Protein AF-A0A2L1IQJ9-F1 (afdb_monomer)

Organism: Brassica carinata (NCBI:txid52824)

Radius of gyration: 34.79 Å; Cα contacts (8 Å, |Δi|>4): 4; chains: 1; bounding box: 75×42×82 Å

pLDDT: mean 78.23, std 16.17, range [41.47, 94.31]

Foldseek 3Di:
DVVPPDPDDDPVNPDDDVCNCVVVDDPVPDDDDDDDDDDDDPVNDPDDDDDDDDDDDDDPDDPDDDDDDDPPPPDDDPVVVVVVVVVVVVVVVVVVVVVVD

Solvent-accessible surface area (backbone atoms only — not comparable to full-atom values): 7303 Å² total; per-residue (Å²): 108,88,88,70,81,52,92,71,83,57,79,89,73,53,84,78,60,88,68,52,64,71,76,74,53,58,76,89,74,49,79,78,78,81,76,82,78,80,87,83,50,77,86,74,50,89,69,77,81,80,78,84,87,72,84,76,76,83,79,84,74,77,95,79,78,83,80,78,80,80,84,78,70,79,76,84,71,71,64,66,59,56,56,52,54,49,53,52,51,54,52,52,53,52,52,53,53,61,76,72,105

Mean predicted aligned error: 20.59 Å

Sequence (101 aa):
NRCLGSKETPPYMAPVQPGGLLQVVSHASLPPAEAPNPVFTDADVTEPPLPPVTAKAPTSTPPGTPSEPSTNAPAPSGQTRLTLSLLLSVFAMAIASLLLL

Secondary structure (DSSP, 8-state):
-TTS--SS--GGGSPPPTTHHHHHS-GGGSPPPPPPPP---GGG--SPPPPP-PPPPP----S---------PPP--THHHHHHHHHHHHHHHHHHHHHT-

Structure (mmCIF, N/CA/C/O backbone):
data_AF-A0A2L1IQJ9-F1
#
_entry.id   AF-A0A2L1IQJ9-F1
#
loop_
_atom_site.group_PDB
_atom_site.id
_atom_site.type_symbol
_atom_site.label_atom_id
_atom_site.label_alt_id
_atom_site.label_comp_id
_atom_site.label_asym_id
_atom_site.label_entity_id
_atom_site.label_seq_id
_atom_site.pdbx_PDB_ins_code
_atom_site.Cartn_x
_atom_site.Cartn_y
_atom_site.Cartn_z
_atom_site.occupancy
_atom_site.B_iso_or_equiv
_atom_site.auth_seq_id
_atom_site.auth_comp_id
_atom_site.auth_asym_id
_atom_site.auth_atom_id
_atom_site.pdbx_PDB_model_num
ATOM 1 N N . ASN A 1 1 ? -9.734 10.623 23.712 1.00 59.47 1 ASN A N 1
ATOM 2 C CA . ASN A 1 1 ? -10.583 11.398 22.779 1.00 59.47 1 ASN A CA 1
ATOM 3 C C . ASN A 1 1 ? -11.481 12.382 23.523 1.00 59.47 1 ASN A C 1
ATOM 5 O O . ASN A 1 1 ? -12.625 12.064 23.810 1.00 59.47 1 ASN A O 1
ATOM 9 N N . ARG A 1 2 ? -10.978 13.582 23.854 1.00 65.50 2 ARG A N 1
ATOM 10 C CA . ARG A 1 2 ? -11.744 14.592 24.620 1.00 65.50 2 ARG A CA 1
ATOM 11 C C . ARG A 1 2 ? -12.961 15.137 23.852 1.00 65.50 2 ARG A C 1
ATOM 13 O O . ARG A 1 2 ? -13.912 15.587 24.471 1.00 65.50 2 ARG A O 1
ATOM 20 N N . CYS A 1 3 ? -12.936 15.043 22.521 1.00 74.06 3 CYS A N 1
ATOM 21 C CA . CYS A 1 3 ? -13.974 15.558 21.626 1.00 74.06 3 CYS A CA 1
ATOM 22 C C . CYS A 1 3 ? -15.187 14.628 21.450 1.00 74.06 3 CYS A C 1
ATOM 24 O O . CYS A 1 3 ? -16.215 15.081 20.970 1.00 74.06 3 CYS A O 1
ATOM 26 N N . LEU A 1 4 ? -15.081 13.340 21.806 1.00 75.94 4 LEU A N 1
ATOM 27 C CA . LEU A 1 4 ? -16.146 12.352 21.567 1.00 75.94 4 LEU A CA 1
ATOM 28 C C . LEU A 1 4 ? -17.047 12.108 22.785 1.00 75.94 4 LEU A C 1
ATOM 30 O O . LEU A 1 4 ? -18.001 11.345 22.682 1.00 75.94 4 LEU A O 1
ATOM 34 N N . GLY A 1 5 ? -16.739 12.703 23.945 1.00 78.12 5 GLY A N 1
ATOM 35 C CA . GLY A 1 5 ? -17.530 12.578 25.182 1.00 78.12 5 GLY A CA 1
ATOM 36 C C . GLY A 1 5 ? -17.615 11.165 25.785 1.00 78.12 5 GLY A C 1
ATOM 37 O O . GLY A 1 5 ? -18.001 11.022 26.939 1.00 78.12 5 GLY A O 1
ATOM 38 N N . SER A 1 6 ? -17.224 10.129 25.041 1.00 77.56 6 SER A N 1
ATOM 39 C CA . SER A 1 6 ? -17.236 8.732 25.462 1.00 77.56 6 SER A CA 1
ATOM 40 C C . SER A 1 6 ? -15.875 8.292 25.983 1.00 77.56 6 SER A C 1
ATOM 42 O O . SER A 1 6 ? -14.824 8.640 25.440 1.00 77.56 6 SER A O 1
ATOM 44 N N . LYS A 1 7 ? -15.921 7.515 27.067 1.00 80.19 7 LYS A N 1
ATOM 45 C CA . LYS A 1 7 ? -14.750 6.913 27.712 1.00 80.19 7 LYS A CA 1
ATOM 46 C C . LYS A 1 7 ? -14.298 5.645 26.986 1.00 80.19 7 LYS A C 1
ATOM 48 O O . LYS A 1 7 ? -13.103 5.385 26.910 1.00 80.19 7 LYS A O 1
ATOM 53 N N . GLU A 1 8 ? -15.260 4.921 26.418 1.00 85.44 8 GLU A N 1
ATOM 54 C CA . GLU A 1 8 ? -15.031 3.718 25.626 1.00 85.44 8 GLU A CA 1
ATOM 55 C C . GLU A 1 8 ? -14.750 4.052 24.164 1.00 85.44 8 GLU A C 1
ATOM 57 O O . GLU A 1 8 ? -15.336 4.975 23.591 1.00 85.44 8 GLU A O 1
ATOM 62 N N . THR A 1 9 ? -13.852 3.277 23.559 1.00 84.56 9 THR A N 1
ATOM 63 C CA . THR A 1 9 ? -13.567 3.377 22.127 1.00 84.56 9 THR A CA 1
ATOM 64 C C . THR A 1 9 ? -14.571 2.499 21.385 1.00 84.56 9 THR A C 1
ATOM 66 O O . THR A 1 9 ? -14.559 1.284 21.577 1.00 84.56 9 THR A O 1
ATOM 69 N N . PRO A 1 10 ? -15.460 3.069 20.559 1.00 87.38 10 PRO A N 1
ATOM 70 C CA . PRO A 1 10 ? -16.431 2.266 19.839 1.00 87.38 10 PRO A CA 1
ATOM 71 C C . PRO A 1 10 ? -15.739 1.388 18.779 1.00 87.38 10 PRO A C 1
ATOM 73 O O . PRO A 1 10 ? -14.693 1.779 18.253 1.00 87.38 10 PRO A O 1
ATOM 76 N N . PRO A 1 11 ? -16.321 0.231 18.405 1.00 88.31 11 PRO A N 1
ATOM 77 C CA . PRO A 1 11 ? -15.666 -0.740 17.521 1.00 88.31 11 PRO A CA 1
ATOM 78 C C . PRO A 1 11 ? -15.217 -0.183 16.164 1.00 88.31 11 PRO A C 1
ATOM 80 O O . PRO A 1 11 ? -14.183 -0.588 15.648 1.00 88.31 11 PRO A O 1
ATOM 83 N N . TYR A 1 12 ? -15.945 0.786 15.601 1.00 87.19 12 TYR A N 1
ATOM 84 C CA . TYR A 1 12 ? -15.595 1.417 14.321 1.00 87.19 12 TYR A CA 1
ATOM 85 C C . TYR A 1 12 ? -14.338 2.304 14.386 1.00 87.19 12 TYR A C 1
ATOM 87 O O . TYR A 1 12 ? -13.836 2.724 13.347 1.00 87.19 12 TYR A O 1
ATOM 95 N N . MET A 1 13 ? -13.845 2.627 15.587 1.00 88.44 13 MET A N 1
ATOM 96 C CA . MET A 1 13 ? -12.594 3.367 15.791 1.00 88.44 13 MET A CA 1
ATOM 97 C C . MET A 1 13 ? -11.385 2.448 15.974 1.00 88.44 13 MET A C 1
ATOM 99 O O . MET A 1 13 ? -10.264 2.943 16.106 1.00 88.44 13 MET A O 1
ATOM 103 N N . ALA A 1 14 ? -11.589 1.129 16.004 1.00 89.69 14 ALA A N 1
ATOM 104 C CA . ALA A 1 14 ? -10.480 0.193 15.994 1.00 89.69 14 ALA A CA 1
ATOM 105 C C . ALA A 1 14 ? -9.710 0.319 14.663 1.00 89.69 14 ALA A C 1
ATOM 107 O O . ALA A 1 14 ? -10.334 0.471 13.609 1.00 89.69 14 ALA A O 1
ATOM 108 N N . PRO A 1 15 ? -8.366 0.249 14.677 1.00 89.44 15 PRO A N 1
ATOM 109 C CA . PRO A 1 15 ? -7.585 0.226 13.450 1.00 89.44 15 PRO A CA 1
ATOM 110 C C . PRO A 1 15 ? -8.014 -0.936 12.551 1.00 89.44 15 PRO A C 1
ATOM 112 O O . PRO A 1 15 ? -8.132 -2.078 12.999 1.00 89.44 15 PRO A O 1
ATOM 115 N N . VAL A 1 16 ? -8.208 -0.649 11.267 1.00 90.19 16 VAL A N 1
ATOM 116 C CA . VAL A 1 16 ? -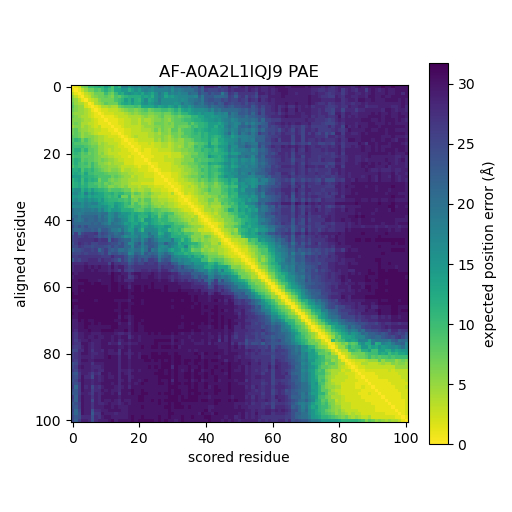8.392 -1.688 10.252 1.00 90.19 16 VAL A CA 1
ATOM 117 C C . VAL A 1 16 ? -7.073 -2.413 10.009 1.00 90.19 16 VAL A C 1
ATOM 119 O O . VAL A 1 16 ? -6.010 -1.794 9.958 1.00 90.19 16 VAL A O 1
ATOM 122 N N . GLN A 1 17 ? -7.147 -3.734 9.847 1.00 92.06 17 GLN A N 1
ATOM 123 C CA . GLN A 1 17 ? -5.979 -4.533 9.487 1.00 92.06 17 GLN A CA 1
ATOM 124 C C . GLN A 1 17 ? -5.463 -4.129 8.096 1.00 92.06 17 GLN A C 1
ATOM 126 O O . GLN A 1 17 ? -6.277 -3.842 7.206 1.00 92.06 17 GLN A O 1
ATOM 131 N N . PRO A 1 18 ? -4.136 -4.136 7.872 1.00 94.31 18 PRO A N 1
ATOM 132 C CA . PRO A 1 18 ? -3.570 -3.931 6.544 1.00 94.31 18 PRO A CA 1
ATOM 133 C C . PRO A 1 18 ? -4.218 -4.868 5.518 1.00 94.31 18 PRO A C 1
ATOM 135 O O . PRO A 1 18 ? -4.385 -6.059 5.767 1.00 94.31 18 PRO A O 1
ATOM 138 N N . GLY A 1 19 ? -4.629 -4.322 4.374 1.00 92.12 19 GLY A N 1
ATOM 139 C CA . GLY A 1 19 ? -5.285 -5.097 3.316 1.00 92.12 19 GLY A CA 1
ATOM 140 C C . GLY A 1 19 ? -6.722 -5.549 3.613 1.00 92.12 19 GLY A C 1
ATOM 141 O O . GLY A 1 19 ? -7.344 -6.131 2.732 1.00 92.12 19 GLY A O 1
ATOM 142 N N . GLY A 1 20 ? -7.300 -5.253 4.785 1.00 92.56 20 GLY A N 1
ATOM 143 C CA . GLY A 1 20 ? -8.673 -5.660 5.120 1.00 92.56 20 GLY A CA 1
ATOM 144 C C . GLY A 1 20 ? -9.727 -5.125 4.143 1.00 92.56 20 GLY A C 1
ATOM 145 O O . GLY A 1 20 ? -10.673 -5.829 3.804 1.00 92.56 20 GLY A O 1
ATOM 146 N N . LEU A 1 21 ? -9.523 -3.917 3.604 1.00 90.69 21 LEU A N 1
ATOM 147 C CA . LEU A 1 21 ? -10.400 -3.350 2.574 1.00 90.69 21 LEU A CA 1
ATOM 148 C C . LEU A 1 21 ? -10.381 -4.170 1.272 1.00 90.69 21 LEU A C 1
ATOM 150 O O . LEU A 1 21 ? -11.420 -4.324 0.636 1.00 90.69 21 LEU A O 1
ATOM 154 N N . LEU A 1 22 ? -9.227 -4.736 0.900 1.00 92.38 22 LEU A N 1
ATOM 155 C CA . LEU A 1 22 ? -9.086 -5.541 -0.318 1.00 92.38 22 LEU A CA 1
ATOM 156 C C . LEU A 1 22 ? -9.876 -6.855 -0.249 1.00 92.38 22 LEU A C 1
ATOM 158 O O . LEU A 1 22 ? -10.192 -7.423 -1.285 1.00 92.38 22 LEU A O 1
ATOM 162 N N . GLN A 1 23 ? -10.218 -7.325 0.954 1.00 91.25 23 GLN A N 1
ATOM 163 C CA . GLN A 1 23 ? -11.004 -8.547 1.150 1.00 91.25 23 GLN A CA 1
ATOM 164 C C . GLN A 1 23 ? -12.510 -8.330 0.948 1.00 91.25 23 GLN A C 1
ATOM 166 O O . GLN A 1 23 ? -13.233 -9.286 0.685 1.00 91.25 23 GLN A O 1
ATOM 171 N N . VAL A 1 24 ? -12.991 -7.091 1.107 1.00 93.00 24 VAL A N 1
ATOM 172 C CA . VAL A 1 24 ? -14.426 -6.753 1.062 1.00 93.00 24 VAL A CA 1
ATOM 173 C C . VAL A 1 24 ? -14.815 -5.921 -0.160 1.00 93.00 24 VAL A C 1
ATOM 175 O O . VAL A 1 24 ? -15.998 -5.810 -0.476 1.00 93.00 24 VAL A O 1
ATOM 178 N N . VAL A 1 25 ? -13.842 -5.321 -0.848 1.00 94.00 25 VAL A N 1
ATOM 179 C CA . VAL A 1 25 ? -14.077 -4.555 -2.074 1.00 94.00 25 VAL A CA 1
ATOM 180 C C 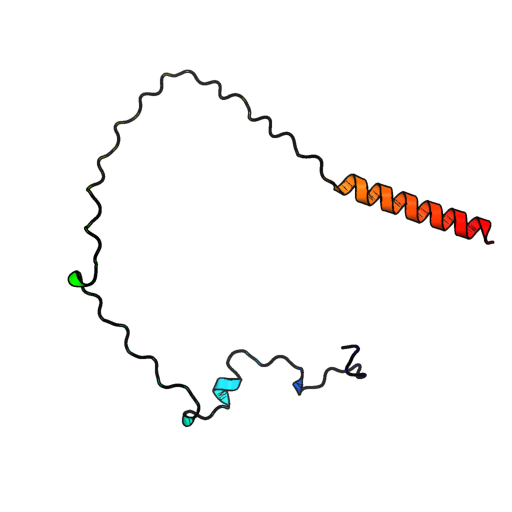. VAL A 1 25 ? -14.369 -5.489 -3.253 1.00 94.00 25 VAL A C 1
ATOM 182 O O . VAL A 1 25 ? -13.774 -6.554 -3.395 1.00 94.00 25 VAL A O 1
ATOM 185 N N . SER A 1 26 ? -15.287 -5.080 -4.131 1.00 94.12 26 SER A N 1
ATOM 186 C CA . SER A 1 26 ? -15.537 -5.789 -5.388 1.00 94.12 26 SER A CA 1
ATOM 187 C C . SER A 1 26 ? -14.311 -5.719 -6.299 1.00 94.12 26 SER A C 1
ATOM 189 O O . SER A 1 26 ? -13.725 -4.650 -6.470 1.00 94.12 26 SER A O 1
ATOM 191 N N . HIS A 1 27 ? -13.984 -6.825 -6.973 1.00 89.81 27 HIS A N 1
ATOM 192 C CA . HIS A 1 27 ? -12.942 -6.847 -8.006 1.00 89.81 27 HIS A CA 1
ATOM 193 C C . HIS A 1 27 ? -13.198 -5.831 -9.129 1.00 89.81 27 HIS A C 1
ATOM 195 O O . HIS A 1 27 ? -12.250 -5.296 -9.688 1.00 89.81 27 HIS A O 1
ATOM 201 N N . ALA A 1 28 ? -14.462 -5.517 -9.431 1.00 92.19 28 ALA A N 1
ATOM 202 C CA . ALA A 1 28 ? -14.812 -4.516 -10.442 1.00 92.19 28 ALA A CA 1
ATOM 203 C C . ALA A 1 28 ? -14.495 -3.072 -10.008 1.00 92.19 28 ALA A C 1
ATOM 205 O O . ALA A 1 28 ? -14.522 -2.161 -10.831 1.00 92.19 28 ALA A O 1
ATOM 206 N N . SER A 1 29 ? -14.232 -2.854 -8.719 1.00 93.38 29 SER A N 1
ATOM 207 C CA . SER A 1 29 ? -13.855 -1.557 -8.152 1.00 93.38 29 SER A CA 1
ATOM 208 C C . SER A 1 29 ? -12.347 -1.425 -7.930 1.00 93.38 29 SER A C 1
ATOM 210 O O . SER A 1 29 ? -11.893 -0.359 -7.515 1.00 93.38 29 SER A O 1
ATOM 212 N N . LEU A 1 30 ? -11.573 -2.488 -8.174 1.00 91.56 30 LEU A N 1
ATOM 213 C CA . LEU A 1 30 ? -10.117 -2.422 -8.144 1.00 91.56 30 LEU A CA 1
ATOM 214 C C . LEU A 1 30 ? -9.600 -1.684 -9.386 1.00 91.56 30 LEU A C 1
ATOM 216 O O . LEU A 1 30 ? -10.236 -1.734 -10.444 1.00 91.56 30 LEU A O 1
ATOM 220 N N . PRO A 1 31 ? -8.448 -0.999 -9.285 1.00 91.62 31 PRO A N 1
ATOM 221 C CA . PRO A 1 31 ? -7.789 -0.475 -10.468 1.00 91.62 31 PRO A CA 1
ATOM 222 C C . PRO A 1 31 ? -7.457 -1.620 -11.441 1.00 91.62 31 PRO A C 1
ATOM 224 O O . PRO A 1 31 ? -7.321 -2.774 -11.018 1.00 91.62 31 PRO A O 1
ATOM 227 N N . PRO A 1 32 ? -7.298 -1.318 -12.741 1.00 91.00 32 PRO A N 1
ATOM 228 C CA . PRO A 1 32 ? -6.774 -2.282 -13.697 1.00 91.00 32 PRO A CA 1
ATOM 229 C C . PRO A 1 32 ? -5.457 -2.892 -13.210 1.00 91.00 32 PRO A C 1
ATOM 231 O O . PRO A 1 32 ? -4.697 -2.251 -12.480 1.00 91.00 32 PRO A O 1
ATOM 234 N N . ALA A 1 33 ? -5.187 -4.124 -13.642 1.00 90.56 33 ALA A N 1
ATOM 235 C CA . ALA A 1 33 ? -3.909 -4.769 -13.379 1.00 90.56 33 ALA A CA 1
ATOM 236 C C . ALA A 1 33 ? -2.747 -3.888 -13.866 1.00 90.56 33 ALA A C 1
ATOM 238 O O . ALA A 1 33 ? -2.869 -3.175 -14.866 1.00 90.56 33 ALA A O 1
ATOM 239 N N . GLU A 1 34 ? -1.628 -3.953 -13.146 1.00 92.50 34 GLU A N 1
ATOM 240 C CA . GLU A 1 34 ? -0.411 -3.241 -13.520 1.00 92.50 34 GLU A CA 1
ATOM 241 C C . GLU A 1 34 ? 0.026 -3.640 -14.937 1.00 92.50 34 GLU A C 1
ATOM 243 O O . GLU A 1 34 ? -0.066 -4.806 -15.335 1.00 92.50 34 GLU A O 1
ATOM 248 N N . ALA A 1 35 ? 0.466 -2.652 -15.716 1.00 92.62 35 ALA A N 1
ATOM 249 C CA . ALA A 1 35 ? 0.999 -2.905 -17.044 1.00 92.62 35 ALA A CA 1
ATOM 250 C C . ALA A 1 35 ? 2.328 -3.680 -16.948 1.00 92.62 35 ALA A C 1
ATOM 252 O O . ALA A 1 35 ? 3.070 -3.496 -15.983 1.00 92.62 35 ALA A O 1
ATOM 253 N N . PRO A 1 36 ? 2.678 -4.508 -17.947 1.00 9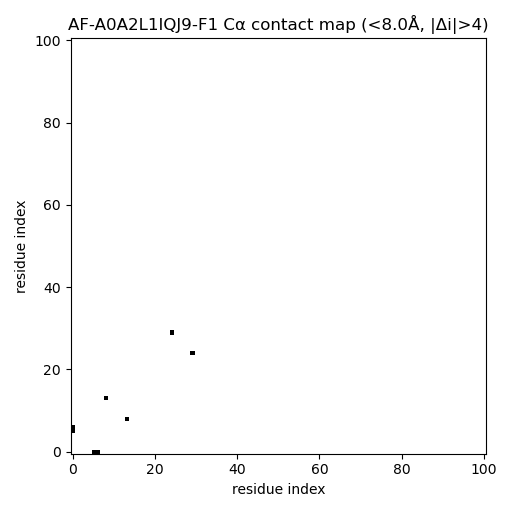2.12 36 PRO A N 1
ATOM 254 C CA . PRO A 1 36 ? 3.981 -5.158 -17.980 1.00 92.12 36 PRO A CA 1
ATOM 255 C C . PRO A 1 36 ? 5.120 -4.137 -17.940 1.00 92.12 36 PRO A C 1
ATOM 257 O O . PRO A 1 36 ? 5.074 -3.118 -18.635 1.00 92.12 36 PRO A O 1
ATOM 260 N N . ASN A 1 37 ? 6.162 -4.435 -17.166 1.00 91.81 37 ASN A N 1
ATOM 261 C CA . ASN A 1 37 ? 7.381 -3.638 -17.161 1.00 91.81 37 ASN A CA 1
ATOM 262 C C . ASN A 1 37 ? 7.976 -3.583 -18.583 1.00 91.81 37 ASN A C 1
ATOM 264 O O . ASN A 1 37 ? 8.005 -4.612 -19.268 1.00 91.81 37 ASN A O 1
ATOM 268 N N . PRO A 1 38 ? 8.461 -2.414 -19.038 1.00 87.69 38 PRO A N 1
ATOM 269 C CA . PRO A 1 38 ? 9.102 -2.304 -20.341 1.00 87.69 38 PRO A CA 1
ATOM 270 C C . PRO A 1 38 ? 10.360 -3.178 -20.400 1.00 87.69 38 PRO A C 1
ATOM 272 O O . PRO A 1 38 ? 11.084 -3.326 -19.414 1.00 87.69 38 PRO A O 1
ATOM 275 N N . VAL A 1 39 ? 10.622 -3.753 -21.574 1.00 90.50 39 VAL A N 1
ATOM 276 C CA . VAL A 1 39 ? 11.868 -4.477 -21.841 1.00 90.50 39 VAL A CA 1
ATOM 277 C C . VAL A 1 39 ? 12.946 -3.439 -22.126 1.00 90.50 39 VAL A C 1
ATOM 279 O O . VAL A 1 39 ? 12.895 -2.786 -23.162 1.00 90.50 39 VAL A O 1
ATOM 282 N N . PHE A 1 40 ? 13.898 -3.282 -21.209 1.00 85.19 40 PHE A N 1
ATOM 283 C CA . PHE A 1 40 ? 15.077 -2.450 -21.440 1.00 85.19 40 PHE A CA 1
ATOM 284 C C . PHE A 1 40 ? 16.109 -3.219 -22.265 1.00 85.19 40 PHE A C 1
ATOM 286 O O . PHE A 1 40 ? 16.428 -4.372 -21.965 1.00 85.19 40 PHE A O 1
ATOM 293 N N . THR A 1 41 ? 16.637 -2.568 -23.293 1.00 85.75 41 THR A N 1
ATOM 294 C CA . THR A 1 41 ? 17.735 -3.055 -24.131 1.00 85.75 41 THR A CA 1
ATOM 295 C C . THR A 1 41 ? 18.968 -2.172 -23.956 1.00 85.75 41 THR A C 1
ATOM 297 O O . THR A 1 41 ? 18.870 -1.057 -23.448 1.00 85.75 41 THR A O 1
ATOM 300 N N . ASP A 1 42 ? 20.135 -2.626 -24.422 1.00 78.88 42 ASP A N 1
ATOM 301 C CA . ASP A 1 42 ? 21.356 -1.804 -24.413 1.00 78.88 42 ASP A CA 1
ATOM 302 C C . ASP A 1 42 ? 21.189 -0.489 -25.201 1.00 78.88 42 ASP A C 1
ATOM 304 O O . ASP A 1 42 ? 21.875 0.489 -24.925 1.00 78.88 42 ASP A O 1
ATOM 308 N N . ALA A 1 43 ? 20.251 -0.437 -26.157 1.00 80.69 43 ALA A N 1
ATOM 309 C CA . ALA A 1 43 ? 19.926 0.777 -26.906 1.00 80.69 43 ALA A CA 1
ATOM 310 C C . ALA A 1 43 ? 19.125 1.808 -26.085 1.00 80.69 43 ALA A C 1
ATOM 312 O O . ALA A 1 43 ? 19.128 2.988 -26.434 1.00 80.69 43 ALA A O 1
ATOM 313 N N . ASP A 1 44 ? 18.469 1.384 -24.999 1.00 83.62 44 ASP A N 1
ATOM 314 C CA . ASP A 1 44 ? 17.744 2.259 -24.064 1.00 83.62 44 ASP A CA 1
ATOM 315 C C . ASP A 1 44 ? 18.671 2.846 -22.985 1.00 83.62 44 ASP A C 1
ATOM 317 O O . ASP A 1 44 ? 18.261 3.697 -22.191 1.00 83.62 44 ASP A O 1
ATOM 321 N N . VAL A 1 45 ? 19.932 2.407 -22.953 1.00 82.62 45 VAL A N 1
ATOM 322 C CA . VAL A 1 45 ? 20.965 2.937 -22.066 1.00 82.62 45 VAL A CA 1
ATOM 323 C C . VAL A 1 45 ? 21.691 4.069 -22.791 1.00 82.62 45 VAL A C 1
ATOM 325 O O . VAL A 1 45 ? 22.503 3.851 -23.684 1.00 82.62 45 VAL A O 1
ATOM 328 N N . THR A 1 46 ? 21.412 5.314 -22.399 1.00 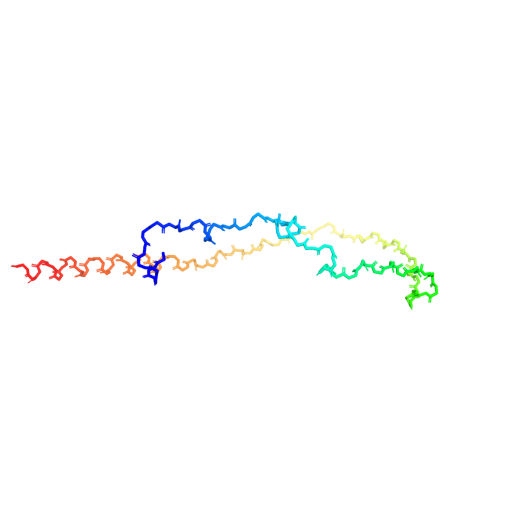81.62 46 THR A N 1
ATOM 329 C CA . THR A 1 46 ? 22.075 6.500 -22.975 1.00 81.62 46 THR A CA 1
ATOM 330 C C . THR A 1 46 ? 23.514 6.687 -22.494 1.00 81.62 46 THR A C 1
ATOM 332 O O . THR A 1 46 ? 24.235 7.537 -23.015 1.00 81.62 46 THR A O 1
ATOM 335 N N . GLU A 1 47 ? 23.928 5.946 -21.465 1.00 83.31 47 GLU A N 1
ATOM 336 C CA . GLU A 1 47 ? 25.235 6.098 -20.837 1.00 83.31 47 GLU A CA 1
ATOM 337 C C . GLU A 1 47 ? 26.274 5.158 -21.470 1.00 83.31 47 GLU A C 1
ATOM 339 O O . GLU A 1 47 ? 26.035 3.953 -21.581 1.00 83.31 47 GLU A O 1
ATOM 344 N N . PRO A 1 48 ? 27.449 5.672 -21.875 1.00 82.38 48 PRO A N 1
ATOM 345 C CA . PRO A 1 48 ? 28.546 4.820 -22.310 1.00 82.38 48 PRO A CA 1
ATOM 346 C C . PRO A 1 48 ? 29.088 3.988 -21.131 1.00 82.38 48 PRO A C 1
ATOM 348 O O . PRO A 1 48 ? 29.016 4.429 -19.980 1.00 82.38 48 PRO A O 1
ATOM 351 N N . PRO A 1 49 ? 29.686 2.809 -21.390 1.00 82.56 49 PRO A N 1
ATOM 352 C CA . PRO A 1 49 ? 30.284 1.994 -20.339 1.00 82.56 49 PRO A CA 1
ATOM 353 C C . PRO A 1 49 ? 31.382 2.765 -19.597 1.00 82.56 49 PRO A C 1
ATOM 355 O O . PRO A 1 49 ? 32.113 3.568 -20.186 1.00 82.56 49 PRO A O 1
ATOM 358 N N . LEU A 1 50 ? 31.519 2.492 -18.297 1.00 86.38 50 LEU A N 1
ATOM 359 C CA . LEU A 1 50 ? 32.551 3.112 -17.468 1.00 86.38 50 LEU A CA 1
ATOM 360 C C . LEU A 1 50 ? 33.955 2.816 -18.026 1.00 86.38 50 LEU A C 1
ATOM 362 O O . LEU A 1 50 ? 34.216 1.697 -18.482 1.00 86.38 50 LEU A O 1
ATOM 366 N N . PRO A 1 51 ? 34.885 3.788 -17.970 1.00 87.19 51 PRO A N 1
ATOM 367 C CA . PRO A 1 51 ? 36.250 3.566 -18.420 1.00 87.19 51 PRO A CA 1
ATOM 368 C C . PRO A 1 51 ? 36.937 2.479 -17.569 1.00 87.19 51 PRO A C 1
ATOM 370 O O . PRO A 1 51 ? 36.658 2.369 -16.371 1.00 87.19 51 PRO A O 1
ATOM 373 N N . PRO A 1 52 ? 37.870 1.695 -18.145 1.00 87.00 52 PRO A N 1
ATOM 374 C CA . PRO A 1 52 ? 38.617 0.682 -17.406 1.00 87.00 52 PRO A CA 1
ATOM 375 C C . PRO A 1 52 ? 39.330 1.261 -16.179 1.00 87.00 52 PRO A C 1
ATOM 377 O O . PRO A 1 52 ? 40.061 2.251 -16.268 1.00 87.00 52 PRO A O 1
ATOM 380 N N . VAL A 1 53 ? 39.160 0.611 -15.027 1.00 84.06 53 VAL A N 1
ATOM 381 C CA . VAL A 1 53 ? 39.848 1.010 -13.796 1.00 84.06 53 VAL A CA 1
ATOM 382 C C . VAL A 1 53 ? 41.321 0.623 -13.906 1.00 84.06 53 VAL A C 1
ATOM 384 O O . VAL A 1 53 ? 41.664 -0.555 -13.955 1.00 84.06 53 VAL A O 1
ATOM 387 N N . THR A 1 54 ? 42.207 1.619 -13.912 1.00 82.81 54 THR A N 1
ATOM 388 C CA . THR A 1 54 ? 43.653 1.389 -13.789 1.00 82.81 54 THR A CA 1
ATOM 389 C C . THR A 1 54 ? 44.036 1.478 -12.314 1.00 82.81 54 THR A C 1
ATOM 391 O O . THR A 1 54 ? 43.694 2.455 -11.645 1.00 82.81 54 THR A O 1
ATOM 394 N N . ALA A 1 55 ? 44.734 0.470 -11.785 1.00 80.44 55 ALA A N 1
ATOM 395 C CA . ALA A 1 55 ? 45.207 0.497 -10.403 1.00 80.44 55 ALA A CA 1
ATOM 396 C C . ALA A 1 55 ? 46.136 1.702 -10.183 1.00 80.44 55 ALA A C 1
ATOM 398 O O . ALA A 1 55 ? 47.114 1.894 -10.909 1.00 80.44 55 ALA A O 1
ATOM 399 N N . LYS A 1 56 ? 45.838 2.524 -9.171 1.00 74.50 56 LYS A N 1
ATOM 400 C CA . LYS A 1 56 ? 46.733 3.604 -8.751 1.00 74.50 56 LYS A CA 1
ATOM 401 C C . LYS A 1 56 ? 47.983 2.971 -8.140 1.00 74.50 56 LYS A C 1
ATOM 403 O O . LYS A 1 56 ? 47.868 2.133 -7.248 1.00 74.50 56 LYS A O 1
ATOM 408 N N . ALA A 1 57 ? 49.163 3.365 -8.619 1.00 73.69 57 ALA A N 1
ATOM 409 C CA . ALA A 1 57 ? 50.425 2.922 -8.035 1.00 73.69 57 ALA A CA 1
ATOM 410 C C . ALA A 1 57 ? 50.439 3.214 -6.520 1.00 73.69 57 ALA A C 1
ATOM 412 O O . ALA A 1 57 ? 49.937 4.269 -6.108 1.00 73.69 57 ALA A O 1
ATOM 413 N N . PRO A 1 58 ? 50.985 2.308 -5.688 1.00 67.00 58 PRO A N 1
ATOM 414 C CA . PRO A 1 58 ? 51.064 2.530 -4.252 1.00 67.00 58 PRO A C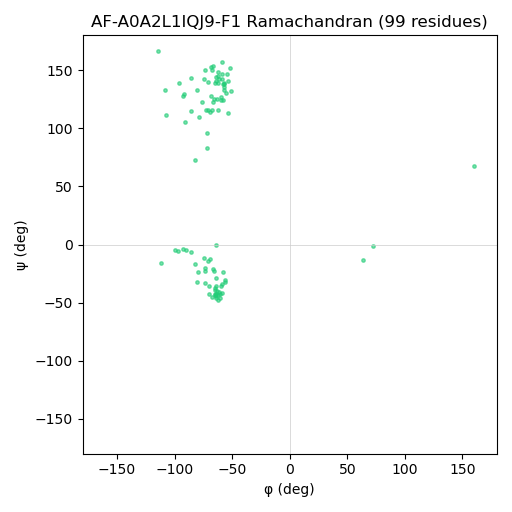A 1
ATOM 415 C C . PRO A 1 58 ? 51.842 3.819 -3.979 1.00 67.00 58 PRO A C 1
ATOM 417 O O . PRO A 1 58 ? 52.964 4.004 -4.449 1.00 67.00 58 PRO A O 1
ATOM 420 N N . THR A 1 59 ? 51.225 4.737 -3.238 1.00 61.62 59 THR A N 1
ATOM 421 C CA . THR A 1 59 ? 51.900 5.934 -2.742 1.00 61.62 59 THR A CA 1
ATOM 422 C C . THR A 1 59 ? 52.933 5.493 -1.711 1.00 61.62 59 THR A C 1
ATOM 424 O O . THR A 1 59 ? 52.577 4.946 -0.670 1.00 61.62 59 THR A O 1
ATOM 427 N N . SER A 1 60 ? 54.218 5.709 -1.994 1.00 55.41 60 SER A N 1
ATOM 428 C CA . SER A 1 60 ? 55.270 5.562 -0.992 1.00 55.41 60 SER A CA 1
ATOM 429 C C . SER A 1 60 ? 55.159 6.719 0.002 1.00 55.41 60 SER A C 1
ATOM 431 O O . SER A 1 60 ? 55.647 7.818 -0.259 1.00 55.41 60 SER A O 1
ATOM 433 N N . THR A 1 61 ? 54.487 6.493 1.126 1.00 53.47 61 THR A N 1
ATOM 434 C CA . THR A 1 61 ? 54.524 7.408 2.271 1.00 53.47 61 THR A CA 1
ATOM 435 C C . THR A 1 61 ? 55.863 7.218 2.997 1.00 53.47 61 THR A C 1
ATOM 437 O O . THR A 1 61 ? 56.160 6.092 3.403 1.00 53.47 61 THR A O 1
ATOM 440 N N . PRO A 1 62 ? 56.696 8.262 3.171 1.00 57.88 62 PRO A N 1
ATOM 441 C CA . PRO A 1 62 ? 57.874 8.178 4.029 1.00 57.88 62 PRO A CA 1
ATOM 442 C C . PRO A 1 62 ? 57.463 7.880 5.485 1.00 57.88 62 PRO A C 1
ATOM 444 O O . PRO A 1 62 ? 56.448 8.412 5.942 1.00 57.88 62 PRO A O 1
ATOM 447 N N . PRO A 1 63 ? 58.222 7.065 6.240 1.00 44.91 63 PRO A N 1
ATOM 448 C CA . PRO A 1 63 ? 57.919 6.792 7.639 1.00 44.91 63 PRO A CA 1
ATOM 449 C C . PRO A 1 63 ? 58.158 8.059 8.463 1.00 44.91 63 PRO A C 1
ATOM 451 O O . PRO A 1 63 ? 59.290 8.522 8.579 1.00 44.91 63 PRO A O 1
ATOM 454 N N . GLY A 1 64 ? 57.096 8.632 9.021 1.00 45.94 64 GLY A N 1
ATOM 455 C CA . GLY A 1 64 ? 57.209 9.839 9.834 1.00 45.94 64 GLY A CA 1
ATOM 456 C C . GLY A 1 64 ? 55.890 10.581 9.958 1.00 45.94 64 GLY A C 1
ATOM 457 O O . GLY A 1 64 ? 55.740 11.675 9.431 1.00 45.94 64 GLY A O 1
ATOM 458 N N . THR A 1 65 ? 54.925 9.984 10.648 1.00 41.66 65 THR A N 1
ATOM 459 C CA . THR A 1 65 ? 53.771 10.717 11.180 1.00 41.66 65 THR A CA 1
ATOM 460 C C . THR A 1 65 ? 53.935 10.788 12.693 1.00 41.66 65 THR A C 1
ATOM 462 O O . THR A 1 65 ? 54.200 9.768 13.329 1.00 41.66 65 THR A O 1
ATOM 465 N N . PRO A 1 66 ? 53.747 11.971 13.282 1.00 41.47 66 PRO A N 1
ATOM 466 C CA . PRO A 1 66 ? 52.807 12.050 14.389 1.00 41.47 66 PRO A CA 1
ATOM 467 C C . PRO A 1 66 ? 51.557 12.773 13.898 1.00 41.47 66 PRO A C 1
ATOM 469 O O . PRO A 1 66 ? 51.593 13.957 13.574 1.00 41.47 66 PRO A O 1
ATOM 472 N N . SER A 1 67 ? 50.451 12.038 13.806 1.00 45.25 67 SER A N 1
ATOM 473 C CA . SER A 1 67 ? 49.130 12.642 13.676 1.00 45.25 67 SER A CA 1
ATOM 474 C C . SER A 1 67 ? 48.801 13.278 15.019 1.00 45.25 67 SER A C 1
ATOM 476 O O . SER A 1 67 ? 48.703 12.574 16.024 1.00 45.25 67 SER A O 1
ATOM 478 N N . GLU A 1 68 ? 48.670 14.601 15.050 1.00 44.72 68 GLU A N 1
ATOM 479 C CA . GLU A 1 68 ? 48.220 15.299 16.249 1.00 44.72 68 GLU A CA 1
ATOM 480 C C . GLU A 1 68 ? 46.797 14.855 16.630 1.00 44.72 68 GLU A C 1
ATOM 482 O O . GLU A 1 68 ? 45.941 14.680 15.752 1.00 44.72 68 GLU A O 1
ATOM 487 N N . PRO A 1 69 ? 46.516 14.650 17.928 1.00 43.50 69 PRO A N 1
ATOM 488 C CA . PRO A 1 69 ? 45.197 14.250 18.381 1.00 43.50 69 PRO A CA 1
ATOM 489 C C . PRO A 1 69 ? 44.193 15.381 18.133 1.00 43.50 69 PRO A C 1
ATOM 491 O O . PRO A 1 69 ? 44.335 16.499 18.628 1.00 43.50 69 PRO A O 1
ATOM 494 N N . SER A 1 70 ? 43.141 15.067 17.376 1.00 44.28 70 SER A N 1
ATOM 495 C CA . SER A 1 70 ? 41.963 15.919 17.229 1.00 44.28 70 SER A CA 1
ATOM 496 C C . SER A 1 70 ? 41.414 16.258 18.619 1.00 44.28 70 SER A C 1
ATOM 498 O O . SER A 1 70 ? 40.958 15.379 19.353 1.00 44.28 70 SER A O 1
ATOM 500 N N . THR A 1 71 ? 41.489 17.536 18.998 1.00 41.91 71 THR A N 1
ATOM 501 C CA . THR A 1 71 ? 40.887 18.051 20.231 1.00 41.91 71 THR A CA 1
ATOM 502 C C . THR A 1 71 ? 39.375 18.076 20.031 1.00 41.91 71 THR A C 1
ATOM 504 O O . THR A 1 71 ? 38.787 19.088 19.662 1.00 41.91 71 THR A O 1
ATOM 507 N N . ASN A 1 72 ? 38.739 16.927 20.240 1.00 48.44 72 ASN A N 1
ATOM 508 C CA . ASN A 1 72 ? 37.291 16.794 20.275 1.00 48.44 72 ASN A CA 1
ATOM 509 C C . ASN A 1 72 ? 36.825 17.202 21.681 1.00 48.44 72 ASN A C 1
ATOM 511 O O . ASN A 1 72 ? 36.518 16.365 22.529 1.00 48.44 72 ASN A O 1
ATOM 515 N N . ALA A 1 73 ? 36.875 18.504 21.968 1.00 54.59 73 ALA A N 1
ATOM 516 C CA . ALA A 1 73 ? 36.280 19.041 23.183 1.00 54.59 73 ALA A CA 1
ATOM 517 C C . ALA A 1 73 ? 34.752 18.848 23.096 1.00 54.59 73 ALA A C 1
ATOM 519 O O . ALA A 1 73 ? 34.148 19.295 22.116 1.00 54.59 73 ALA A O 1
ATOM 520 N N . PRO A 1 74 ? 34.100 18.195 24.076 1.00 52.56 74 PRO A N 1
ATOM 521 C CA . PRO A 1 74 ? 32.649 18.076 24.085 1.00 52.56 74 PRO A CA 1
ATOM 522 C C . PRO A 1 74 ? 32.023 19.471 24.126 1.00 52.56 74 PRO A C 1
ATOM 524 O O . PRO A 1 74 ? 32.322 20.266 25.020 1.00 52.56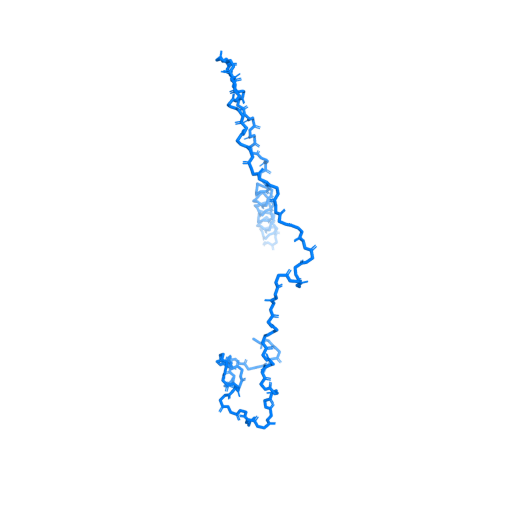 74 PRO A O 1
ATOM 527 N N . ALA A 1 75 ? 31.149 19.777 23.166 1.00 59.75 75 ALA A N 1
ATOM 528 C CA . ALA A 1 75 ? 30.339 20.985 23.221 1.00 59.75 75 ALA A CA 1
ATOM 529 C C . ALA A 1 75 ? 29.523 20.983 24.533 1.00 59.75 75 ALA A C 1
ATOM 531 O O . ALA A 1 75 ? 28.968 19.941 24.899 1.00 59.75 75 ALA A O 1
ATOM 532 N N . PRO A 1 76 ? 29.437 22.109 25.263 1.00 58.81 76 PRO A N 1
ATOM 533 C CA . PRO A 1 76 ? 28.754 22.146 26.549 1.00 58.81 76 PRO A CA 1
ATOM 534 C C . PRO A 1 76 ? 27.270 21.800 26.372 1.00 58.81 76 PRO A C 1
ATOM 536 O O . PRO A 1 76 ? 26.515 22.517 25.715 1.00 58.81 76 PRO A O 1
ATOM 539 N N . SER A 1 77 ? 26.845 20.684 26.966 1.00 61.09 77 SER A N 1
ATOM 540 C CA . SER A 1 77 ? 25.456 20.231 26.944 1.00 61.09 77 SER A CA 1
ATOM 541 C C . SER A 1 77 ? 24.554 21.247 27.653 1.00 61.09 77 SER A C 1
ATOM 543 O O . SER A 1 77 ? 24.758 21.548 28.829 1.00 61.09 77 SER A O 1
ATOM 545 N N . GLY A 1 78 ? 23.504 21.727 26.981 1.00 58.81 78 GLY A N 1
ATOM 546 C CA . GLY A 1 78 ? 22.517 22.662 27.549 1.00 58.81 78 GLY A CA 1
ATOM 547 C C . GLY A 1 78 ? 21.683 22.113 28.722 1.00 58.81 78 GLY A C 1
ATOM 548 O O . GLY A 1 78 ? 20.862 22.839 29.280 1.00 58.81 78 GLY A O 1
ATOM 549 N N . GLN A 1 79 ? 21.900 20.856 29.123 1.00 60.47 79 GLN A N 1
ATOM 550 C CA . GLN A 1 79 ? 21.181 20.175 30.204 1.00 60.47 79 GLN A CA 1
ATOM 551 C C . GLN A 1 79 ? 21.321 20.882 31.561 1.00 60.47 79 GLN A C 1
ATOM 553 O O . GLN A 1 79 ? 20.346 20.970 32.305 1.00 60.47 79 GLN A O 1
ATOM 558 N N . THR A 1 80 ? 22.479 21.477 31.862 1.00 59.31 80 THR A N 1
ATOM 559 C CA . THR A 1 80 ? 22.714 22.151 33.152 1.00 59.31 80 THR A CA 1
ATOM 560 C C . THR A 1 80 ? 21.800 23.364 33.361 1.00 59.31 80 THR A C 1
ATOM 562 O O . THR A 1 80 ? 21.433 23.676 34.495 1.00 59.31 80 THR A O 1
ATOM 565 N N . ARG A 1 81 ? 21.375 24.039 32.279 1.00 60.22 81 ARG A N 1
ATOM 566 C CA . ARG A 1 81 ? 20.492 25.217 32.373 1.00 60.22 81 ARG A CA 1
ATOM 567 C C . ARG A 1 81 ? 19.052 24.855 32.738 1.00 60.22 81 ARG A C 1
ATOM 569 O O . ARG A 1 81 ? 18.410 25.613 33.459 1.00 60.22 81 ARG A O 1
ATOM 576 N N . LEU A 1 82 ? 18.569 23.698 32.288 1.00 67.12 82 LEU A N 1
ATOM 577 C CA . LEU A 1 82 ? 17.214 23.221 32.575 1.00 67.12 82 LEU A CA 1
ATOM 578 C C . LEU A 1 82 ? 17.062 22.821 34.049 1.00 67.12 82 LEU A C 1
ATOM 580 O O . LEU A 1 82 ? 16.096 23.222 34.696 1.00 67.12 82 LEU A O 1
ATOM 584 N N . THR A 1 83 ? 18.056 22.124 34.607 1.00 68.56 83 THR A N 1
ATOM 585 C CA . THR A 1 83 ? 18.049 21.713 36.020 1.00 68.56 83 THR A CA 1
ATOM 586 C C . THR A 1 83 ? 18.087 22.909 36.973 1.00 68.56 83 THR A C 1
ATOM 588 O O . THR A 1 83 ? 17.306 22.956 37.921 1.00 68.56 83 THR A O 1
ATOM 591 N N . LEU A 1 84 ? 18.936 23.914 36.712 1.00 76.62 84 LEU A N 1
ATOM 592 C CA . LEU A 1 84 ? 19.009 25.112 37.560 1.00 76.62 84 LEU A CA 1
ATOM 593 C C . LEU A 1 84 ? 17.698 25.911 37.531 1.00 76.62 84 LEU A C 1
ATOM 595 O O . LEU A 1 84 ? 17.219 26.349 38.577 1.00 76.62 84 LEU A O 1
ATOM 599 N N . SER A 1 85 ? 17.100 26.072 36.345 1.00 80.69 85 SER A N 1
ATOM 600 C CA . SER A 1 85 ? 15.833 26.793 36.196 1.00 80.69 85 SER A CA 1
ATOM 601 C C . SER A 1 85 ? 14.689 26.106 36.943 1.00 80.69 85 SER A C 1
ATOM 603 O O . SER A 1 85 ? 13.873 26.790 37.561 1.00 80.69 85 SER A O 1
ATOM 605 N N . LEU A 1 86 ? 14.625 24.772 36.905 1.00 86.25 86 LEU A N 1
ATOM 606 C CA . LEU A 1 86 ? 13.598 24.013 37.616 1.00 86.25 86 LEU A CA 1
ATOM 607 C C . LEU A 1 86 ? 13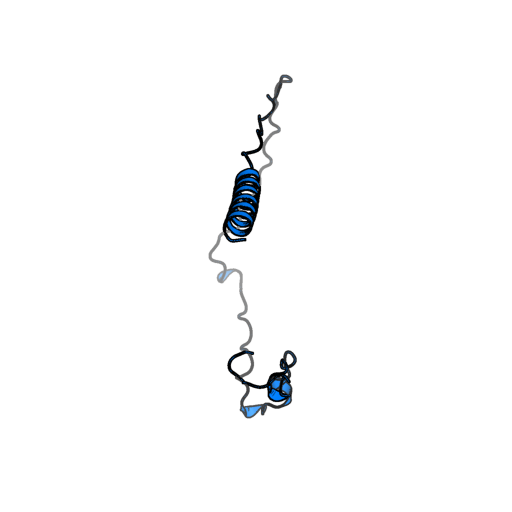.774 24.114 39.138 1.00 86.25 86 LEU A C 1
ATOM 609 O O . LEU A 1 86 ? 12.804 24.376 39.845 1.00 86.25 86 LEU A O 1
ATOM 613 N N . LEU A 1 87 ? 15.006 23.972 39.642 1.00 87.50 87 LEU A N 1
ATOM 614 C CA . LEU A 1 87 ? 15.301 24.081 41.076 1.00 87.50 87 LEU A CA 1
ATOM 615 C C . LEU A 1 87 ? 14.944 25.463 41.639 1.00 87.50 87 LEU A C 1
ATOM 617 O O . LEU A 1 87 ? 14.288 25.551 42.677 1.00 87.50 87 LEU A O 1
ATOM 621 N N . LEU A 1 88 ? 15.322 26.536 40.937 1.00 87.69 88 LEU A N 1
ATOM 622 C CA . LEU A 1 88 ? 14.974 27.905 41.331 1.00 87.69 88 LEU A CA 1
ATOM 623 C C . LEU A 1 88 ? 13.456 28.120 41.357 1.00 87.69 88 LEU A C 1
ATOM 625 O O . LEU A 1 88 ? 12.941 28.738 42.287 1.00 87.69 88 LEU A O 1
ATOM 629 N N . SER A 1 89 ? 12.735 27.583 40.368 1.00 90.44 89 SER A N 1
ATOM 630 C CA . SER A 1 89 ? 11.275 27.685 40.300 1.00 90.44 89 SER A CA 1
ATOM 631 C C . SER A 1 89 ? 10.591 26.974 41.472 1.00 90.44 89 SER A C 1
ATOM 633 O O . SER A 1 89 ? 9.726 27.564 42.119 1.00 90.44 89 SER A O 1
ATOM 635 N N . VAL A 1 90 ? 11.009 25.747 41.798 1.00 93.44 90 VAL A N 1
ATOM 636 C CA . VAL A 1 90 ? 10.452 24.988 42.931 1.00 93.44 90 VAL A CA 1
ATOM 637 C C . VAL A 1 90 ? 10.714 25.706 44.256 1.00 93.44 90 VAL A C 1
ATOM 639 O O . VAL A 1 90 ? 9.808 25.829 45.079 1.00 93.44 90 VAL A O 1
ATOM 642 N N . PHE A 1 91 ? 11.925 26.232 44.451 1.00 93.38 91 PHE A N 1
ATOM 643 C CA . PHE A 1 91 ? 12.276 26.956 45.672 1.00 93.38 91 PHE A CA 1
ATOM 644 C C . PHE A 1 91 ? 11.472 28.255 45.828 1.00 93.38 91 PHE A C 1
ATOM 646 O O . PHE A 1 91 ? 10.950 28.534 46.908 1.00 93.38 91 PHE A O 1
ATOM 653 N N . ALA A 1 92 ? 11.298 29.014 44.742 1.00 92.25 92 ALA A N 1
ATOM 654 C CA . ALA A 1 92 ? 10.477 30.222 44.744 1.00 92.25 92 ALA A CA 1
ATOM 655 C C . ALA A 1 92 ? 9.012 29.925 45.115 1.00 92.25 92 ALA A C 1
ATOM 657 O O . ALA A 1 92 ? 8.429 30.635 45.934 1.0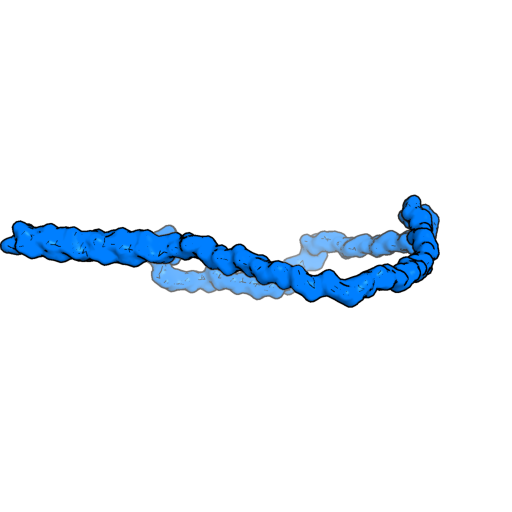0 92.25 92 ALA A O 1
ATOM 658 N N . MET A 1 93 ? 8.435 28.847 44.572 1.00 93.12 93 MET A N 1
ATOM 659 C CA . MET A 1 93 ? 7.067 28.421 44.895 1.00 93.12 93 MET A CA 1
ATOM 660 C C . MET A 1 93 ? 6.915 27.992 46.361 1.00 93.12 93 MET A C 1
ATOM 662 O O . MET A 1 93 ? 5.909 28.317 46.994 1.00 93.12 93 MET A O 1
ATOM 666 N N . ALA A 1 94 ? 7.910 27.297 46.919 1.00 93.56 94 ALA A N 1
ATOM 667 C CA . ALA A 1 94 ? 7.905 26.896 48.324 1.00 93.56 94 ALA A CA 1
ATOM 668 C C . ALA A 1 94 ? 7.955 28.111 49.267 1.00 93.56 94 ALA A C 1
ATOM 670 O O . ALA A 1 94 ? 7.174 28.177 50.216 1.00 93.56 94 ALA A O 1
ATOM 671 N N . ILE A 1 95 ? 8.808 29.103 48.973 1.00 94.06 95 ILE A N 1
ATOM 672 C CA . ILE A 1 95 ? 8.869 30.355 49.746 1.00 94.06 95 ILE A CA 1
ATOM 673 C C . ILE A 1 95 ? 7.544 31.111 49.654 1.00 94.06 95 ILE A C 1
ATOM 675 O O . ILE A 1 95 ? 7.012 31.527 50.680 1.00 94.06 95 ILE A O 1
ATOM 679 N N . ALA A 1 96 ? 6.990 31.267 48.450 1.00 94.00 96 ALA A N 1
ATOM 680 C CA . ALA A 1 96 ? 5.715 31.954 48.268 1.00 94.00 96 ALA A CA 1
ATOM 681 C C . ALA A 1 96 ? 4.587 31.275 49.060 1.00 94.00 96 ALA A C 1
ATOM 683 O O . ALA A 1 96 ? 3.800 31.956 49.707 1.00 94.00 96 ALA A O 1
ATOM 684 N N . SER A 1 97 ? 4.548 29.940 49.068 1.00 92.81 97 SER A N 1
ATOM 685 C CA . SER A 1 97 ? 3.553 29.178 49.832 1.00 92.81 97 SER A CA 1
ATOM 686 C C . SER A 1 97 ? 3.704 29.371 51.344 1.00 92.81 97 SER A C 1
ATOM 688 O O . SER A 1 97 ? 2.700 29.460 52.038 1.00 92.81 97 SER A O 1
ATOM 690 N N . LEU A 1 98 ? 4.939 29.467 51.852 1.00 92.44 98 LEU A N 1
ATOM 691 C CA . LEU A 1 98 ? 5.200 29.720 53.272 1.00 92.44 98 LEU A CA 1
ATOM 692 C C . LEU A 1 98 ? 4.826 31.148 53.692 1.00 92.44 98 LEU A C 1
ATOM 694 O O . LEU A 1 98 ? 4.357 31.341 54.803 1.00 92.44 98 LEU A O 1
ATOM 698 N N . LEU A 1 99 ? 5.034 32.137 52.819 1.00 92.12 99 LEU A N 1
ATOM 699 C CA . LEU A 1 99 ? 4.661 33.534 53.080 1.00 92.12 99 LEU A CA 1
ATOM 700 C C . LEU A 1 99 ? 3.148 33.781 53.001 1.00 92.12 99 LEU A C 1
ATOM 702 O O . LEU A 1 99 ? 2.668 34.777 53.534 1.00 92.12 99 LEU A O 1
ATOM 706 N N . LEU A 1 100 ? 2.423 32.922 52.282 1.00 87.50 100 LEU A N 1
ATOM 707 C CA . LEU A 1 100 ? 0.966 32.975 52.151 1.00 87.50 100 LEU A CA 1
ATOM 708 C C . LEU A 1 100 ? 0.229 32.165 53.231 1.00 87.50 100 LEU A C 1
ATOM 710 O O . LEU A 1 100 ? -1.003 32.188 53.243 1.00 87.50 100 LEU A O 1
ATOM 714 N N . LEU A 1 101 ? 0.961 31.449 54.091 1.00 76.19 101 LEU A N 1
ATOM 715 C CA . LEU A 1 101 ? 0.438 30.778 55.282 1.00 76.19 101 LEU A CA 1
ATOM 716 C C . LEU A 1 101 ? 0.409 31.75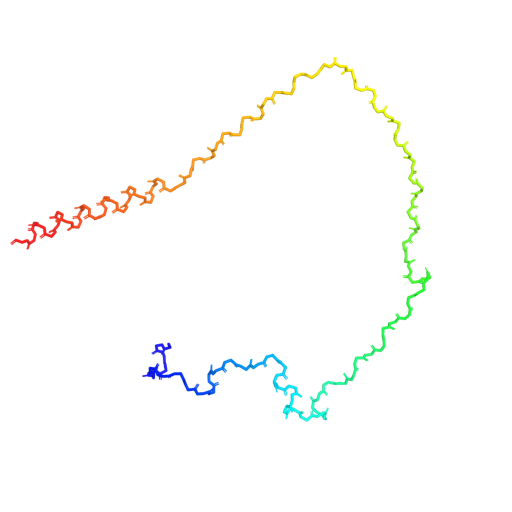3 56.466 1.00 76.19 101 LEU A C 1
ATOM 718 O O . LEU A 1 101 ? -0.624 31.769 57.171 1.00 76.19 101 LEU A O 1
#